Protein AF-A0A7J0B2N2-F1 (afdb_monomer_lite)

pLDDT: mean 73.16, std 15.09, range [34.22, 89.56]

Sequence (81 aa):
MIMWKYHTMMYADRYPIQFRQNMISGEIEMRVDDAMAKANGYADLNELKVLIAEHDPLMSIPEWLRVDDWDSPLRMPLNLN

Secondary structure (DSSP, 8-state):
---EEEEEEEETTTEEEEEEEETTT--EEEE-SHHHHHHTTSSSHHHHHHHHHHH-TT-PPPSEEEES-TT----TTTT--

Radius of gyration: 13.29 Å; chains: 1; bounding box: 36×23×31 Å

Foldseek 3Di:
DFDKDKDWDQDVVHATKIWIAGPPPRWIWTFQFQSVLVQLVHNGSVRVVVVCCVVPVPDDDDRIHIDPDPPDPPCPPSPGD

Structure (mmCIF, N/CA/C/O backbone):
data_AF-A0A7J0B2N2-F1
#
_entry.id   AF-A0A7J0B2N2-F1
#
loop_
_atom_site.group_PDB
_atom_site.id
_atom_site.type_symbol
_atom_site.label_atom_id
_atom_site.label_alt_id
_atom_site.label_comp_id
_atom_site.label_asym_id
_atom_site.label_entity_id
_atom_site.label_seq_id
_atom_site.pdbx_PDB_ins_code
_atom_site.Cartn_x
_atom_site.Cartn_y
_atom_site.Cartn_z
_atom_site.occupancy
_atom_site.B_iso_or_equiv
_atom_site.auth_seq_id
_atom_site.auth_comp_id
_atom_site.auth_asym_id
_atom_site.auth_atom_id
_atom_site.pdbx_PDB_model_num
ATOM 1 N N . MET A 1 1 ? -24.228 0.729 9.823 1.00 57.81 1 MET A N 1
ATOM 2 C CA . MET A 1 1 ? -23.458 1.789 9.140 1.00 57.81 1 MET A CA 1
ATOM 3 C C . MET A 1 1 ? -21.994 1.465 9.361 1.00 57.81 1 MET A C 1
ATOM 5 O O . MET A 1 1 ? -21.592 1.416 10.512 1.00 57.81 1 MET A O 1
ATOM 9 N N . ILE A 1 2 ? -21.248 1.106 8.314 1.00 68.44 2 ILE A N 1
ATOM 10 C CA . ILE A 1 2 ? -19.823 0.774 8.460 1.00 68.44 2 ILE A CA 1
ATOM 11 C C . ILE A 1 2 ? -19.071 2.085 8.692 1.00 68.44 2 ILE A C 1
ATOM 13 O O . ILE A 1 2 ? -19.196 3.010 7.890 1.00 68.44 2 ILE A O 1
ATOM 17 N N . MET A 1 3 ? -18.355 2.189 9.811 1.00 88.19 3 MET A N 1
ATOM 18 C CA . MET A 1 3 ? -17.599 3.387 10.169 1.00 88.19 3 MET A CA 1
ATOM 19 C C . MET A 1 3 ? -16.125 3.143 9.870 1.00 88.19 3 MET A C 1
ATOM 21 O O . MET A 1 3 ? -15.456 2.402 10.584 1.00 88.19 3 MET A O 1
ATOM 25 N N . TRP A 1 4 ? -15.637 3.764 8.801 1.00 89.56 4 TRP A N 1
ATOM 26 C CA . TRP A 1 4 ? -14.231 3.719 8.422 1.00 89.56 4 TRP A CA 1
ATOM 27 C C . TRP A 1 4 ? -13.483 4.907 9.017 1.00 89.56 4 TRP A C 1
ATOM 29 O O . TRP A 1 4 ? -13.906 6.054 8.860 1.00 89.56 4 TRP A O 1
ATOM 39 N N . LYS A 1 5 ? -12.353 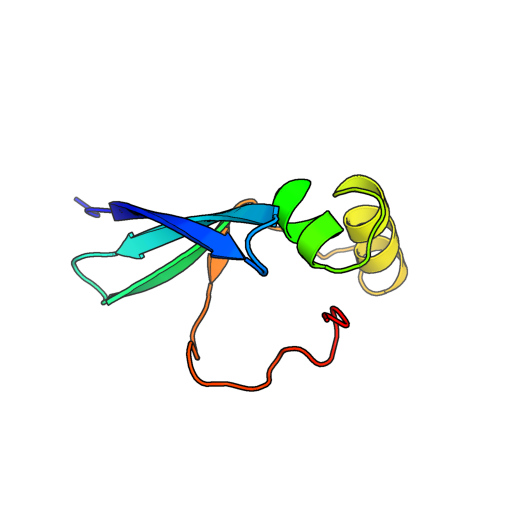4.637 9.668 1.00 87.00 5 LYS A N 1
ATOM 40 C CA . LYS A 1 5 ? -11.398 5.653 10.107 1.00 87.00 5 LYS A CA 1
ATOM 41 C C . LYS A 1 5 ? -10.197 5.647 9.173 1.00 87.00 5 LYS A C 1
ATOM 43 O O . LYS A 1 5 ? -9.595 4.602 8.958 1.00 87.00 5 LYS A O 1
ATOM 48 N N . TYR A 1 6 ? -9.856 6.805 8.620 1.00 88.31 6 TYR A N 1
ATOM 49 C CA . TYR A 1 6 ? -8.753 6.944 7.672 1.00 88.31 6 TYR A CA 1
ATOM 50 C C . TYR A 1 6 ? -7.479 7.400 8.376 1.00 88.31 6 TYR A C 1
ATOM 52 O O . TYR A 1 6 ? -7.514 8.260 9.257 1.00 88.31 6 TYR A O 1
ATOM 60 N N . HIS A 1 7 ? -6.359 6.831 7.954 1.00 83.81 7 HIS A N 1
ATOM 61 C CA . HIS A 1 7 ? -5.026 7.109 8.461 1.00 83.81 7 HIS A CA 1
ATOM 62 C C . HIS A 1 7 ? -4.074 7.320 7.285 1.00 83.81 7 HIS A C 1
ATOM 64 O O . HIS A 1 7 ? -4.241 6.702 6.237 1.00 83.81 7 HIS A O 1
ATOM 70 N N . THR A 1 8 ? -3.061 8.159 7.470 1.00 82.44 8 THR A N 1
ATOM 71 C CA . THR A 1 8 ? -1.959 8.304 6.515 1.00 82.44 8 THR A CA 1
ATOM 72 C C . THR A 1 8 ? -0.655 8.129 7.275 1.00 82.44 8 THR A C 1
ATOM 74 O O . THR A 1 8 ? -0.468 8.758 8.316 1.00 82.44 8 THR A O 1
ATOM 77 N N . MET A 1 9 ? 0.234 7.280 6.770 1.00 78.19 9 MET A N 1
ATOM 78 C CA . MET A 1 9 ? 1.548 7.017 7.354 1.00 78.19 9 MET A CA 1
ATOM 79 C C . MET A 1 9 ? 2.629 7.239 6.300 1.00 78.19 9 MET A C 1
ATOM 81 O O . MET A 1 9 ? 2.439 6.889 5.139 1.00 78.19 9 MET A O 1
ATOM 85 N N . MET A 1 10 ? 3.763 7.815 6.692 1.00 75.50 10 MET A N 1
ATOM 86 C CA . MET A 1 10 ? 4.911 7.959 5.798 1.00 75.50 10 MET A CA 1
ATOM 87 C C . MET A 1 10 ? 5.707 6.653 5.772 1.00 75.50 10 MET A C 1
ATOM 89 O O . MET A 1 10 ? 6.207 6.212 6.805 1.00 75.50 10 MET A O 1
ATOM 93 N N . TYR A 1 11 ? 5.833 6.042 4.597 1.00 66.38 11 TYR A N 1
ATOM 94 C CA . TYR A 1 11 ? 6.714 4.904 4.359 1.00 66.38 11 TYR A CA 1
ATOM 95 C C . TYR A 1 11 ? 8.102 5.389 3.950 1.00 66.38 11 TYR A C 1
ATOM 97 O O . TYR A 1 11 ? 8.228 6.207 3.031 1.00 66.38 11 TYR A O 1
ATOM 105 N N . ALA A 1 12 ? 9.131 4.892 4.643 1.00 67.38 12 ALA A N 1
ATOM 106 C CA . ALA A 1 12 ? 10.531 5.266 4.433 1.00 67.38 12 ALA A CA 1
ATOM 107 C C . ALA A 1 12 ? 10.757 6.794 4.370 1.00 67.38 12 ALA A C 1
ATOM 109 O O . ALA A 1 12 ? 11.589 7.268 3.597 1.00 67.38 12 ALA A O 1
ATOM 110 N N . ASP A 1 13 ? 9.956 7.563 5.120 1.00 72.06 13 ASP A N 1
ATOM 111 C CA . ASP A 1 13 ? 9.919 9.035 5.137 1.00 72.06 13 ASP A CA 1
ATOM 112 C C . ASP A 1 13 ? 9.677 9.714 3.773 1.00 72.06 13 ASP A C 1
ATOM 114 O O . ASP A 1 13 ? 9.854 10.925 3.634 1.00 72.06 13 ASP A O 1
ATOM 118 N N . ARG A 1 14 ? 9.253 8.961 2.749 1.00 67.06 14 ARG A N 1
ATOM 119 C CA . ARG A 1 14 ? 9.177 9.435 1.355 1.00 67.06 14 ARG A CA 1
ATOM 120 C C . ARG A 1 14 ? 7.783 9.370 0.759 1.00 67.06 14 ARG A C 1
ATOM 122 O O . ARG A 1 14 ? 7.410 10.271 0.012 1.00 67.06 14 ARG A O 1
ATOM 129 N N . TYR A 1 15 ? 7.017 8.333 1.081 1.00 66.88 15 TYR A N 1
ATOM 130 C CA . TYR A 1 15 ? 5.746 8.065 0.413 1.00 66.88 15 TYR A CA 1
ATOM 131 C C . TYR A 1 15 ? 4.597 8.043 1.424 1.00 66.88 15 TYR A C 1
ATOM 133 O O . TYR A 1 15 ? 4.621 7.217 2.337 1.00 66.88 15 TYR A O 1
ATOM 141 N N . PRO A 1 16 ? 3.591 8.927 1.302 1.00 75.69 16 PRO A N 1
ATOM 142 C CA . PRO A 1 16 ? 2.399 8.840 2.130 1.00 75.69 16 PRO A CA 1
ATOM 143 C C . PRO A 1 16 ? 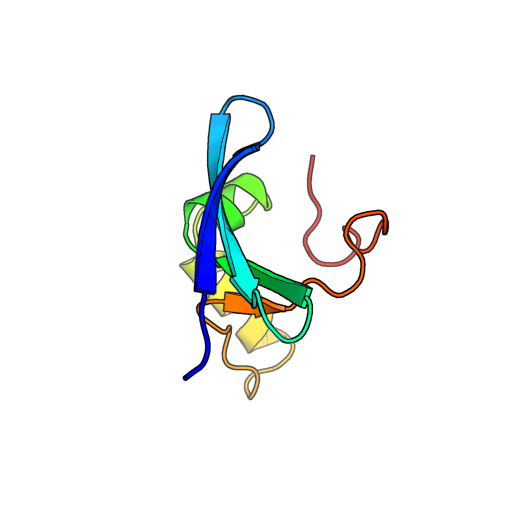1.554 7.642 1.682 1.00 75.69 16 PRO A C 1
ATOM 145 O O . PRO A 1 16 ? 1.065 7.617 0.556 1.00 75.69 16 PRO A O 1
ATOM 148 N N . ILE A 1 17 ? 1.360 6.668 2.568 1.00 78.94 17 ILE A N 1
ATOM 149 C CA . ILE A 1 17 ? 0.475 5.518 2.359 1.00 78.94 17 ILE A CA 1
ATOM 150 C C . ILE A 1 17 ? -0.806 5.733 3.162 1.00 78.94 17 ILE A C 1
ATOM 152 O O . ILE A 1 17 ? -0.760 6.029 4.360 1.00 78.94 17 ILE A O 1
ATOM 156 N N . GLN A 1 18 ? -1.955 5.593 2.501 1.00 84.94 18 GLN A N 1
ATOM 157 C CA . GLN A 1 18 ? -3.261 5.728 3.135 1.00 84.94 18 GLN A CA 1
ATOM 158 C C . GLN A 1 18 ? -3.793 4.366 3.591 1.00 84.94 18 GLN A C 1
ATOM 160 O O . GLN A 1 18 ? -3.738 3.383 2.858 1.00 84.94 18 GLN A O 1
ATOM 165 N N . PHE A 1 19 ? -4.372 4.333 4.785 1.00 84.12 19 PHE A N 1
ATOM 166 C CA . PHE A 1 19 ? -5.035 3.176 5.372 1.00 84.12 19 PHE A CA 1
ATOM 167 C C . PHE A 1 19 ? -6.453 3.549 5.790 1.00 84.12 19 PHE A C 1
ATOM 169 O O . PHE A 1 19 ? -6.731 4.705 6.127 1.00 84.12 19 PHE A O 1
ATOM 176 N N . ARG A 1 20 ? -7.350 2.568 5.817 1.00 87.25 20 ARG A N 1
ATOM 177 C CA . ARG A 1 20 ? -8.656 2.695 6.458 1.00 87.25 20 ARG A CA 1
ATOM 178 C C . ARG A 1 20 ? -8.899 1.524 7.395 1.00 87.25 20 ARG A C 1
ATOM 180 O O . ARG A 1 20 ? -8.622 0.384 7.049 1.00 87.25 20 ARG A O 1
ATOM 187 N N . GLN A 1 21 ? -9.421 1.825 8.575 1.00 84.25 21 GLN A N 1
ATOM 188 C CA . GLN A 1 21 ? -9.787 0.847 9.586 1.00 84.25 21 GLN A CA 1
ATOM 189 C C . GLN A 1 21 ? -11.304 0.811 9.740 1.00 84.25 21 GLN A C 1
ATOM 191 O O . GLN A 1 21 ? -11.938 1.847 9.957 1.00 84.25 21 GLN A O 1
ATOM 196 N N . ASN A 1 22 ? -11.889 -0.376 9.653 1.00 88.38 22 ASN A N 1
ATOM 197 C CA . ASN A 1 22 ? -13.277 -0.616 9.987 1.00 88.38 22 ASN A CA 1
ATOM 198 C C . ASN A 1 22 ? -13.398 -0.618 11.510 1.00 88.38 22 ASN A C 1
ATOM 200 O O . ASN A 1 22 ? -12.933 -1.534 12.182 1.00 88.38 22 ASN A O 1
ATOM 204 N N . MET A 1 23 ? -14.040 0.401 12.071 1.00 83.31 23 MET A N 1
ATOM 205 C CA . MET A 1 23 ? -14.165 0.559 13.522 1.00 83.31 23 MET A CA 1
ATOM 206 C C . MET A 1 23 ? -15.106 -0.473 14.169 1.00 83.31 23 MET A C 1
ATOM 208 O O . MET A 1 23 ? -15.225 -0.492 15.391 1.00 83.31 23 MET A O 1
ATOM 212 N N . ILE A 1 24 ? -15.794 -1.300 13.371 1.00 84.25 24 ILE A N 1
ATOM 213 C CA . ILE A 1 24 ? -16.720 -2.337 13.846 1.00 84.25 24 ILE A CA 1
ATOM 214 C C . ILE A 1 24 ? -16.064 -3.717 13.791 1.00 84.25 24 ILE A C 1
ATOM 216 O O . ILE A 1 24 ? -16.063 -4.426 14.792 1.00 84.25 24 ILE A O 1
ATOM 220 N N . SER A 1 25 ? -15.524 -4.107 12.632 1.00 84.56 25 SER A N 1
ATOM 221 C CA . SER A 1 25 ? -14.894 -5.424 12.445 1.00 84.56 25 SER A CA 1
ATOM 222 C C . SER A 1 25 ? -13.410 -5.444 12.819 1.00 84.56 25 SER A C 1
ATOM 224 O O . SER A 1 25 ? -12.846 -6.519 12.988 1.00 84.56 25 SER A O 1
ATOM 226 N N . GLY A 1 26 ? -12.768 -4.279 12.937 1.00 81.88 26 GLY A N 1
ATOM 227 C CA . GLY A 1 26 ? -11.323 -4.157 13.129 1.00 81.88 26 GLY A CA 1
ATOM 228 C C . GLY A 1 26 ? -10.503 -4.326 11.847 1.00 81.88 26 GLY A C 1
ATOM 229 O O . GLY A 1 26 ? -9.288 -4.173 11.908 1.00 81.88 26 GLY A O 1
ATOM 230 N N . GLU A 1 27 ? -11.137 -4.602 10.702 1.00 84.88 27 GLU A N 1
ATOM 231 C CA . GLU A 1 27 ? -10.459 -4.787 9.412 1.00 84.88 27 GLU A CA 1
ATOM 232 C C . GLU A 1 27 ? -9.643 -3.554 9.026 1.00 84.88 27 GLU A C 1
ATOM 234 O O . GLU A 1 27 ? -10.129 -2.425 9.117 1.00 84.88 27 GLU A O 1
ATOM 239 N N . ILE A 1 28 ? -8.417 -3.770 8.558 1.00 82.31 28 ILE A N 1
ATOM 240 C CA . ILE A 1 28 ? -7.552 -2.714 8.040 1.00 82.31 28 ILE A CA 1
ATOM 241 C C . ILE A 1 28 ? -7.364 -2.952 6.550 1.00 82.31 28 ILE A C 1
ATOM 243 O O . ILE A 1 28 ? -7.118 -4.071 6.108 1.00 82.31 28 ILE A O 1
ATOM 247 N N . GLU A 1 29 ? -7.464 -1.888 5.769 1.00 84.81 29 GLU A N 1
ATOM 248 C CA . GLU A 1 29 ? -7.172 -1.917 4.345 1.00 84.81 29 GLU A CA 1
ATOM 249 C C . GLU A 1 29 ? -6.192 -0.799 3.994 1.00 84.81 29 GLU A C 1
ATOM 251 O O . GLU A 1 29 ? -6.255 0.302 4.547 1.00 84.81 29 GLU A O 1
ATOM 256 N N . MET A 1 30 ? -5.284 -1.081 3.066 1.00 84.06 30 MET A N 1
ATOM 257 C CA . MET A 1 30 ? -4.308 -0.139 2.526 1.00 84.06 30 MET A CA 1
ATOM 258 C C . MET A 1 30 ? -4.761 0.320 1.144 1.00 84.06 30 MET A C 1
ATOM 260 O O . MET A 1 30 ? -5.212 -0.492 0.337 1.00 84.06 30 MET A O 1
ATOM 264 N N . ARG A 1 31 ? -4.624 1.612 0.848 1.00 85.62 31 ARG A N 1
ATOM 265 C CA . ARG A 1 31 ? -4.904 2.140 -0.484 1.00 85.62 31 ARG A CA 1
ATOM 266 C C . ARG A 1 31 ? -3.832 1.683 -1.465 1.00 85.62 31 ARG A C 1
ATOM 268 O O . ARG A 1 31 ? -2.643 1.840 -1.200 1.00 85.62 31 ARG A O 1
ATOM 275 N N . VAL A 1 32 ? -4.268 1.181 -2.612 1.00 83.94 32 VAL A N 1
ATOM 276 C CA . VAL A 1 32 ? -3.391 0.855 -3.735 1.00 83.94 32 VAL A CA 1
ATOM 277 C C . VAL A 1 32 ? -3.416 2.027 -4.713 1.00 83.94 32 VAL A C 1
ATOM 279 O O . VAL A 1 32 ? -4.392 2.249 -5.429 1.00 83.94 32 VAL A O 1
ATOM 282 N N . ASP A 1 33 ? -2.355 2.825 -4.702 1.00 84.06 33 ASP A N 1
ATOM 283 C CA . ASP A 1 33 ? -2.161 3.981 -5.578 1.00 84.06 33 ASP A CA 1
ATOM 284 C C . ASP A 1 33 ? -0.711 4.052 -6.089 1.00 84.06 33 ASP A C 1
ATOM 286 O O . ASP A 1 33 ? 0.104 3.175 -5.802 1.00 84.06 33 ASP A O 1
ATOM 290 N N . ASP A 1 34 ? -0.373 5.085 -6.865 1.00 84.50 34 ASP A N 1
ATOM 291 C CA . ASP A 1 34 ? 0.994 5.278 -7.370 1.00 84.50 34 ASP A CA 1
ATOM 292 C C . ASP A 1 34 ? 2.029 5.381 -6.247 1.00 84.50 34 ASP A C 1
ATOM 294 O O . ASP A 1 34 ? 3.181 4.997 -6.442 1.00 84.50 34 ASP A O 1
ATOM 298 N N . ALA A 1 35 ? 1.653 5.926 -5.085 1.00 78.88 35 ALA A N 1
ATOM 299 C CA . ALA A 1 35 ? 2.566 6.042 -3.958 1.00 78.88 35 ALA A CA 1
ATOM 300 C C . ALA A 1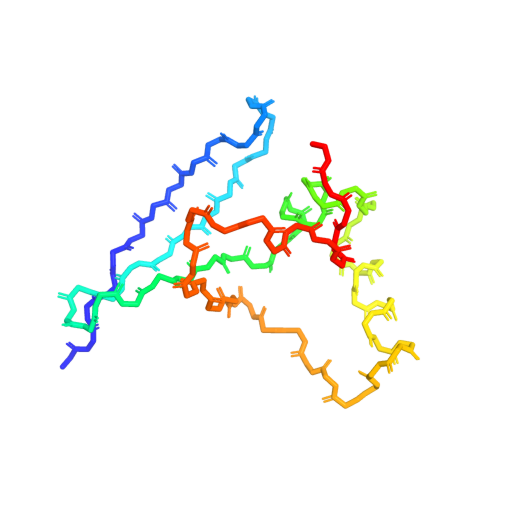 35 ? 2.841 4.663 -3.367 1.00 78.88 35 ALA A C 1
ATOM 302 O O . ALA A 1 35 ? 4.000 4.357 -3.120 1.00 78.88 35 ALA A O 1
ATOM 303 N N . MET A 1 36 ? 1.818 3.818 -3.221 1.00 79.00 36 MET A N 1
ATOM 304 C CA . MET A 1 36 ? 1.984 2.419 -2.836 1.00 79.00 36 MET A CA 1
ATOM 305 C C . MET A 1 36 ? 2.797 1.656 -3.884 1.00 79.00 36 MET A C 1
ATOM 307 O O . MET A 1 36 ? 3.740 0.983 -3.502 1.00 79.00 36 MET A O 1
ATOM 311 N N . ALA A 1 37 ? 2.532 1.811 -5.183 1.00 81.38 37 ALA A N 1
ATOM 312 C CA . ALA A 1 37 ? 3.291 1.135 -6.240 1.00 81.38 37 ALA A CA 1
ATOM 313 C C . ALA A 1 37 ? 4.776 1.550 -6.271 1.00 81.38 37 ALA A C 1
ATOM 315 O O . ALA A 1 37 ? 5.653 0.698 -6.361 1.00 81.38 37 ALA A O 1
ATOM 316 N N . LYS A 1 38 ? 5.075 2.843 -6.103 1.00 79.19 38 LYS A N 1
ATOM 317 C CA . LYS A 1 38 ? 6.452 3.367 -5.997 1.00 79.19 38 LYS A CA 1
ATOM 318 C C . LYS A 1 38 ? 7.139 2.960 -4.724 1.00 79.19 38 LYS A C 1
ATOM 320 O O . LYS A 1 38 ? 8.293 2.538 -4.735 1.00 79.19 38 LYS A O 1
ATOM 325 N N . ALA A 1 39 ? 6.398 3.071 -3.631 1.00 74.88 39 ALA A N 1
ATOM 326 C CA . ALA A 1 39 ? 6.820 2.527 -2.373 1.00 74.88 39 ALA A CA 1
ATOM 327 C C . ALA A 1 39 ? 7.011 1.032 -2.476 1.00 74.88 39 ALA A C 1
ATOM 329 O O . ALA A 1 39 ? 7.743 0.658 -1.573 1.00 74.88 39 ALA A O 1
ATOM 330 N N . ASN A 1 40 ? 6.406 0.344 -3.508 1.00 72.62 40 ASN A N 1
ATOM 331 C CA . ASN A 1 40 ? 6.465 -1.037 -4.103 1.00 72.62 40 ASN A CA 1
ATOM 332 C C . ASN A 1 40 ? 7.581 -1.344 -5.138 1.00 72.62 40 ASN A C 1
ATOM 334 O O . ASN A 1 40 ? 7.718 -2.469 -5.604 1.00 72.62 40 ASN A O 1
ATOM 338 N N . GLY A 1 41 ? 8.473 -0.383 -5.407 1.00 78.00 41 GLY A N 1
ATOM 339 C CA . GLY A 1 41 ? 9.626 -0.592 -6.285 1.00 78.00 41 GLY A CA 1
ATOM 340 C C . GLY A 1 41 ? 9.250 -0.559 -7.766 1.00 78.00 41 GLY A C 1
ATOM 341 O O . GLY A 1 41 ? 10.127 -0.669 -8.619 1.00 78.00 41 GLY A O 1
ATOM 342 N N . TYR A 1 42 ? 7.966 -0.346 -8.056 1.00 82.31 42 TYR A N 1
ATOM 343 C CA . TYR A 1 42 ? 7.429 -0.089 -9.382 1.00 82.31 42 TYR A CA 1
ATOM 344 C C . TYR A 1 42 ? 7.535 1.407 -9.714 1.00 82.31 42 TYR A C 1
ATOM 346 O O . TYR A 1 42 ? 7.582 2.269 -8.838 1.00 82.31 42 TYR A O 1
ATOM 354 N N . ALA A 1 43 ? 7.563 1.753 -10.992 1.00 83.19 43 ALA A N 1
ATOM 355 C CA . ALA A 1 43 ? 7.572 3.123 -11.477 1.00 83.19 43 ALA A CA 1
ATOM 356 C C . ALA A 1 43 ? 6.252 3.843 -11.165 1.00 83.19 43 ALA A C 1
ATOM 358 O O . ALA A 1 43 ? 6.262 5.022 -10.794 1.00 83.19 43 ALA A O 1
ATOM 359 N N . ASP A 1 44 ? 5.125 3.141 -11.299 1.00 85.38 44 ASP A N 1
ATOM 360 C CA . ASP A 1 44 ? 3.775 3.635 -11.033 1.00 85.38 44 ASP A CA 1
ATOM 361 C C . ASP A 1 44 ? 2.762 2.484 -10.859 1.00 85.38 44 ASP A C 1
ATOM 363 O O . ASP A 1 44 ? 3.091 1.298 -10.957 1.00 85.38 44 ASP A O 1
ATOM 367 N N . LEU A 1 45 ? 1.504 2.836 -10.576 1.00 85.06 45 LEU A N 1
ATOM 368 C CA . LEU A 1 45 ? 0.408 1.880 -10.441 1.00 85.06 45 LEU A CA 1
ATOM 369 C C . LEU A 1 45 ? 0.108 1.142 -11.750 1.00 85.06 45 LEU A C 1
ATOM 371 O O . LEU A 1 45 ? -0.435 0.039 -11.713 1.00 85.06 45 LEU A O 1
ATOM 375 N N . ASN A 1 46 ? 0.404 1.738 -12.906 1.00 87.94 46 ASN A N 1
ATOM 376 C CA . ASN A 1 46 ? 0.151 1.112 -14.194 1.00 87.94 46 ASN A CA 1
ATOM 377 C C . ASN A 1 46 ? 1.121 -0.049 -14.445 1.00 87.94 46 ASN A C 1
ATOM 379 O O . ASN A 1 46 ? 0.681 -1.098 -14.899 1.00 87.94 46 ASN A O 1
ATOM 383 N N . GLU A 1 47 ? 2.397 0.086 -14.083 1.00 84.56 47 GLU A N 1
ATOM 384 C CA . GLU A 1 47 ? 3.355 -1.025 -14.130 1.00 84.56 47 GLU A CA 1
ATOM 385 C C . GLU A 1 47 ? 2.922 -2.183 -13.221 1.00 84.56 47 GLU A C 1
ATOM 387 O O . GLU A 1 47 ? 2.867 -3.331 -13.665 1.00 84.56 47 GLU A O 1
ATOM 392 N N . LEU A 1 48 ? 2.510 -1.881 -11.985 1.00 81.12 48 LEU A N 1
ATOM 393 C CA . LEU A 1 48 ? 1.953 -2.883 -11.071 1.00 81.12 48 LEU A CA 1
ATOM 394 C C . LEU A 1 48 ? 0.703 -3.565 -11.667 1.00 81.12 48 LEU A C 1
ATOM 396 O O . LEU A 1 48 ? 0.546 -4.782 -11.563 1.00 81.12 48 LEU A O 1
ATOM 400 N N . LYS A 1 49 ? -0.171 -2.798 -12.332 1.00 82.19 49 LYS A N 1
ATOM 401 C CA . LYS A 1 49 ? -1.354 -3.319 -13.040 1.00 82.19 49 LYS A CA 1
ATOM 402 C C . LYS A 1 49 ? -1.009 -4.244 -14.189 1.00 82.19 49 LYS A C 1
ATOM 404 O O . LYS A 1 49 ? -1.656 -5.277 -14.332 1.00 82.19 49 LYS A O 1
ATOM 409 N N . VAL A 1 50 ? -0.011 -3.884 -14.985 1.00 84.75 50 VAL A N 1
ATOM 410 C CA . VAL A 1 50 ? 0.449 -4.706 -16.104 1.00 84.75 50 VAL A CA 1
ATOM 411 C C . VAL A 1 50 ? 1.011 -6.027 -15.588 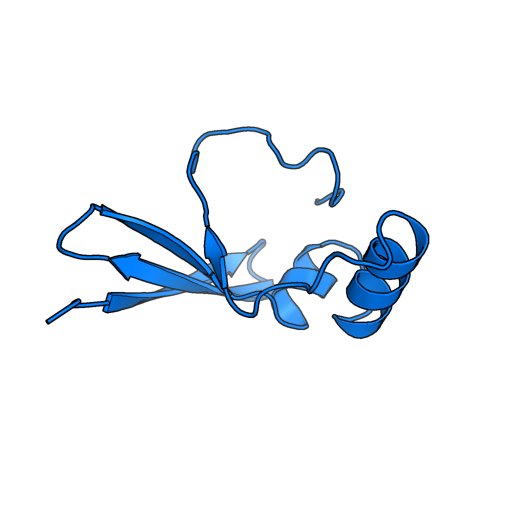1.00 84.75 50 VAL A C 1
ATOM 413 O O . VAL A 1 50 ? 0.571 -7.073 -16.049 1.00 84.75 50 VAL A O 1
ATOM 416 N N . LEU A 1 51 ? 1.881 -6.000 -14.575 1.00 81.31 51 LEU A N 1
ATOM 417 C CA . LEU A 1 51 ? 2.454 -7.219 -13.993 1.00 81.31 51 LEU A CA 1
ATOM 418 C C . LEU A 1 51 ? 1.388 -8.156 -13.420 1.00 81.31 51 LEU A C 1
ATOM 420 O O . LEU A 1 51 ? 1.421 -9.361 -13.662 1.00 81.31 51 LEU A O 1
ATOM 424 N N . ILE A 1 52 ? 0.412 -7.619 -12.684 1.00 74.69 52 ILE A N 1
ATOM 425 C CA . ILE A 1 52 ? -0.682 -8.441 -12.158 1.00 74.69 52 ILE A CA 1
ATOM 426 C C . ILE A 1 52 ? -1.520 -9.011 -13.302 1.00 74.69 52 ILE A C 1
ATOM 428 O O . ILE A 1 52 ? -1.825 -10.195 -13.267 1.00 74.69 52 ILE A O 1
ATOM 432 N N . ALA A 1 53 ? -1.823 -8.233 -14.343 1.00 79.69 53 ALA A N 1
ATOM 433 C CA . ALA A 1 53 ? -2.572 -8.727 -15.496 1.00 79.69 53 ALA A CA 1
ATOM 434 C C . ALA A 1 53 ? -1.812 -9.797 -16.309 1.00 79.69 53 ALA A C 1
ATOM 436 O O . ALA A 1 53 ? -2.442 -10.669 -16.904 1.00 79.69 53 ALA A O 1
ATOM 437 N N . GLU A 1 54 ? -0.477 -9.756 -16.339 1.00 80.81 54 GLU A N 1
ATOM 438 C CA . GLU A 1 54 ? 0.354 -10.783 -16.983 1.00 80.81 54 GLU A CA 1
ATOM 439 C C . GLU A 1 54 ? 0.324 -12.117 -16.226 1.00 80.81 54 GLU A C 1
ATOM 441 O O . GLU A 1 54 ? 0.292 -13.182 -16.846 1.00 80.81 54 GLU A O 1
ATOM 446 N N . HIS A 1 55 ? 0.319 -12.070 -14.893 1.00 74.88 55 HIS A N 1
ATOM 447 C CA . HIS A 1 55 ? 0.304 -13.263 -14.045 1.00 74.88 55 HIS A CA 1
ATOM 448 C C . HIS A 1 55 ? -1.109 -13.795 -13.765 1.00 74.88 55 HIS A C 1
ATOM 450 O O . HIS A 1 55 ? -1.306 -15.009 -13.698 1.00 74.88 55 HIS A O 1
ATOM 456 N N . ASP A 1 56 ? -2.082 -12.901 -13.616 1.00 72.81 56 ASP A N 1
ATOM 457 C CA . ASP A 1 56 ? -3.493 -13.193 -13.381 1.00 72.81 56 ASP A CA 1
ATOM 458 C C . ASP A 1 56 ? -4.385 -12.154 -14.098 1.00 72.81 56 ASP A C 1
ATOM 460 O O . ASP A 1 56 ? -4.795 -11.144 -13.517 1.00 72.81 56 ASP A O 1
ATOM 464 N N . PRO A 1 57 ? -4.731 -12.391 -15.376 1.00 69.75 57 PRO A N 1
ATOM 465 C CA . PRO A 1 57 ? -5.497 -11.443 -16.187 1.00 69.75 57 PRO A CA 1
ATOM 466 C C . PRO A 1 57 ? -6.940 -11.230 -15.708 1.00 69.75 57 PRO A C 1
ATOM 468 O O . PRO A 1 57 ? -7.611 -10.314 -16.186 1.00 69.75 57 PRO A O 1
ATOM 471 N N . LEU A 1 58 ? -7.442 -12.065 -14.792 1.00 76.81 58 LEU A N 1
ATOM 472 C CA . LEU A 1 58 ? -8.770 -11.908 -14.195 1.00 76.81 58 LEU A CA 1
ATOM 473 C C . LEU A 1 58 ? -8.717 -11.132 -12.871 1.00 76.81 58 LEU A C 1
ATOM 475 O O . LEU A 1 58 ? -9.767 -10.735 -12.354 1.00 76.81 58 LEU A O 1
ATOM 479 N N . MET A 1 59 ? -7.520 -10.883 -12.333 1.00 68.25 59 MET A N 1
ATOM 480 C CA . MET A 1 59 ? -7.341 -10.155 -11.087 1.00 68.25 59 MET A CA 1
ATOM 481 C C . MET A 1 59 ? -7.447 -8.643 -11.310 1.00 68.25 59 MET A C 1
ATOM 483 O O . MET A 1 59 ? -6.540 -7.967 -11.789 1.00 68.25 59 MET A O 1
ATOM 487 N N . SER A 1 60 ? -8.578 -8.085 -10.885 1.00 66.19 60 SER A N 1
ATOM 488 C CA . SER A 1 60 ? -8.741 -6.645 -10.694 1.00 66.19 60 SER A CA 1
ATOM 489 C C . SER A 1 60 ? -7.954 -6.204 -9.460 1.00 66.19 60 SER A C 1
ATOM 491 O O . SER A 1 60 ? -8.299 -6.606 -8.349 1.00 66.19 60 SER A O 1
ATOM 493 N N . ILE A 1 61 ? -6.968 -5.319 -9.622 1.00 67.75 61 ILE A N 1
ATOM 494 C CA . ILE A 1 61 ? -6.325 -4.668 -8.473 1.00 67.75 61 ILE A CA 1
ATOM 495 C C . ILE A 1 61 ? -7.352 -3.787 -7.759 1.00 67.75 61 ILE A C 1
ATOM 497 O O . ILE A 1 61 ? -7.864 -2.840 -8.367 1.00 67.75 61 ILE A O 1
ATOM 501 N N . PRO A 1 62 ? -7.672 -4.076 -6.489 1.00 70.88 62 PRO A N 1
ATOM 502 C CA . PRO A 1 62 ? -8.630 -3.280 -5.746 1.00 70.88 62 PRO A CA 1
ATOM 503 C C . PRO A 1 62 ? -8.018 -1.925 -5.370 1.00 70.88 62 PRO A C 1
ATOM 505 O O . PRO A 1 62 ? -6.821 -1.822 -5.121 1.00 70.88 62 PRO A O 1
ATOM 508 N N . GLU A 1 63 ? -8.845 -0.882 -5.262 1.00 80.94 63 GLU A N 1
ATOM 509 C CA . GLU A 1 63 ? -8.402 0.428 -4.747 1.00 80.94 63 GLU A CA 1
ATOM 510 C C . GLU A 1 63 ? -7.935 0.352 -3.286 1.00 80.94 63 GLU A C 1
ATOM 512 O O . GLU A 1 63 ? -7.125 1.166 -2.842 1.00 80.94 63 GLU A O 1
ATOM 517 N N . TRP A 1 64 ? -8.461 -0.624 -2.542 1.00 83.19 64 TRP A N 1
ATOM 518 C CA . TRP A 1 64 ? -8.122 -0.913 -1.157 1.00 83.19 64 TRP A CA 1
ATOM 519 C C . TRP A 1 64 ? -7.836 -2.404 -1.016 1.00 83.19 64 TRP A C 1
ATOM 521 O O . TRP A 1 64 ? -8.703 -3.233 -1.286 1.00 83.19 64 TRP A O 1
ATOM 531 N N . LEU A 1 65 ? -6.619 -2.743 -0.605 1.00 81.31 65 LEU A N 1
ATOM 532 C CA . LEU A 1 65 ? -6.208 -4.112 -0.339 1.00 81.31 65 LEU A CA 1
ATOM 533 C C . LEU A 1 65 ? -6.338 -4.389 1.158 1.00 81.31 65 LEU A C 1
ATOM 535 O O . LEU A 1 65 ? -5.788 -3.654 1.981 1.00 81.31 65 LEU A O 1
ATOM 539 N N . ARG A 1 66 ? -7.062 -5.452 1.512 1.00 78.44 66 ARG A N 1
ATOM 540 C CA . ARG A 1 66 ? -7.204 -5.903 2.897 1.00 78.44 66 ARG A CA 1
ATOM 541 C C . ARG A 1 66 ? -5.860 -6.373 3.450 1.00 78.44 66 ARG A C 1
ATOM 543 O O . ARG A 1 66 ? -5.162 -7.160 2.818 1.00 78.44 66 ARG A O 1
ATOM 550 N N . VAL A 1 67 ? -5.514 -5.865 4.629 1.00 69.81 67 VAL A N 1
ATOM 551 C CA . VAL A 1 67 ? -4.284 -6.177 5.357 1.00 69.81 67 VAL A CA 1
ATOM 552 C C . VAL A 1 67 ? -4.677 -6.976 6.592 1.00 69.81 67 VAL A C 1
ATOM 554 O O . VAL A 1 67 ? -5.045 -6.408 7.617 1.00 69.81 67 VAL A O 1
ATOM 557 N N . ASP A 1 68 ? -4.640 -8.302 6.482 1.00 64.50 68 ASP A N 1
ATOM 558 C CA . ASP A 1 68 ? -5.004 -9.194 7.591 1.00 64.50 68 ASP A CA 1
ATOM 559 C C . ASP A 1 68 ? -3.883 -9.365 8.629 1.00 64.50 68 ASP A C 1
ATOM 561 O O . ASP A 1 68 ? -4.146 -9.832 9.733 1.00 64.50 68 ASP A O 1
ATOM 565 N N . ASP A 1 69 ? -2.647 -8.972 8.305 1.00 53.41 69 ASP A N 1
ATOM 566 C CA . ASP A 1 69 ? -1.468 -9.350 9.087 1.00 53.41 69 ASP A CA 1
ATOM 567 C C . ASP A 1 69 ? -0.428 -8.206 9.089 1.00 53.41 69 ASP A C 1
ATOM 569 O O . ASP A 1 69 ? 0.548 -8.197 8.338 1.00 53.41 69 ASP A O 1
ATOM 573 N N . TRP A 1 70 ? -0.691 -7.171 9.898 1.00 51.38 70 TRP A N 1
ATOM 574 C CA . TRP A 1 70 ? 0.117 -5.937 9.990 1.00 51.38 70 TRP A CA 1
ATOM 575 C C . TRP A 1 70 ? 1.564 -6.183 10.460 1.00 51.38 70 TRP A C 1
ATOM 577 O O . TRP A 1 70 ? 2.460 -5.413 10.120 1.00 51.38 70 TRP A O 1
ATOM 587 N N . ASP A 1 71 ? 1.797 -7.275 11.194 1.00 42.91 71 ASP A N 1
ATOM 588 C CA . ASP A 1 71 ? 3.121 -7.718 11.661 1.00 42.91 71 ASP A CA 1
ATOM 589 C C . ASP A 1 71 ? 3.799 -8.728 10.711 1.00 42.91 71 ASP A C 1
ATOM 591 O O . ASP A 1 71 ? 4.882 -9.241 11.001 1.00 42.91 71 ASP A O 1
ATOM 595 N N . SER A 1 72 ? 3.182 -9.042 9.567 1.00 37.41 72 SER A N 1
ATOM 596 C CA . SER A 1 72 ? 3.588 -10.185 8.751 1.00 37.41 72 SER A CA 1
ATOM 597 C C . SER A 1 72 ? 4.513 -9.815 7.593 1.00 37.41 72 SER A C 1
ATOM 599 O O . SER A 1 72 ? 4.231 -8.887 6.829 1.00 37.41 72 SER A O 1
ATOM 601 N N . PRO A 1 73 ? 5.587 -10.589 7.366 1.00 41.56 73 PRO A N 1
ATOM 602 C CA . PRO A 1 73 ? 6.534 -10.424 6.267 1.00 41.56 73 PRO A CA 1
ATOM 603 C C . PRO A 1 73 ? 5.966 -10.826 4.888 1.00 41.56 73 PRO A C 1
ATOM 605 O O . PRO A 1 73 ? 6.720 -11.237 4.008 1.00 41.56 73 PRO A O 1
ATOM 608 N N . LEU A 1 74 ? 4.663 -10.652 4.629 1.00 43.88 74 LEU A N 1
ATOM 609 C CA . LEU A 1 74 ? 4.017 -10.874 3.319 1.00 43.88 74 LEU A CA 1
ATOM 610 C C . LEU A 1 74 ? 4.465 -9.880 2.218 1.00 43.88 74 LEU A C 1
ATOM 612 O O . LEU A 1 74 ? 3.908 -9.851 1.125 1.00 43.88 74 LEU A O 1
ATOM 616 N N . ARG A 1 75 ? 5.559 -9.149 2.464 1.00 49.00 75 ARG A N 1
ATOM 617 C CA . ARG A 1 75 ? 6.386 -8.388 1.513 1.00 49.00 75 ARG A CA 1
ATOM 618 C C . ARG A 1 75 ? 6.981 -9.203 0.347 1.00 49.00 75 ARG A C 1
ATOM 620 O O . ARG A 1 75 ? 7.704 -8.630 -0.460 1.00 49.00 75 ARG A O 1
ATOM 627 N N 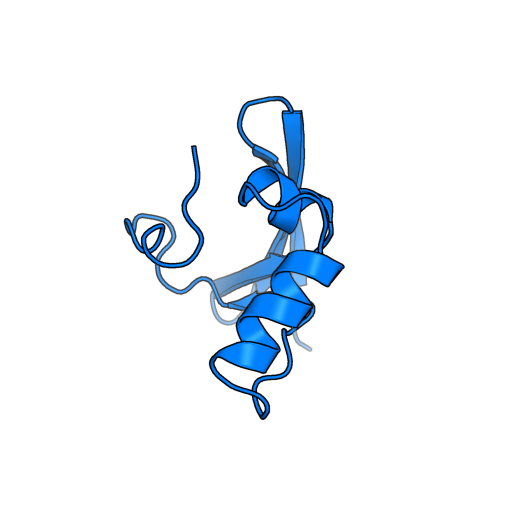. MET A 1 76 ? 6.751 -10.508 0.224 1.00 38.59 76 MET A N 1
ATOM 628 C CA . MET A 1 76 ? 7.506 -11.321 -0.742 1.00 38.59 76 MET A CA 1
ATOM 629 C C . MET A 1 76 ? 7.071 -11.240 -2.224 1.00 38.59 76 MET A C 1
ATOM 631 O O . MET A 1 76 ? 7.951 -11.417 -3.062 1.00 38.59 76 MET A O 1
ATOM 635 N N . PRO A 1 77 ? 5.815 -10.925 -2.611 1.00 45.03 77 PRO A N 1
ATOM 636 C CA . PRO A 1 77 ? 5.477 -10.780 -4.035 1.00 45.03 77 PRO A CA 1
ATOM 637 C C . PRO A 1 77 ? 5.662 -9.362 -4.600 1.00 45.03 77 PRO A C 1
ATOM 639 O O . PRO A 1 77 ? 5.808 -9.218 -5.807 1.00 45.03 77 PRO A O 1
ATOM 642 N N . LEU A 1 78 ? 5.657 -8.321 -3.758 1.00 43.84 78 LEU A N 1
ATOM 643 C CA . LEU A 1 78 ? 5.675 -6.909 -4.193 1.00 43.84 78 LEU A CA 1
ATOM 644 C C . LEU A 1 78 ? 7.019 -6.202 -3.913 1.00 43.84 78 LEU A C 1
ATOM 646 O O . LEU A 1 78 ? 7.080 -4.984 -3.854 1.00 43.84 78 LEU A O 1
ATOM 650 N N . ASN A 1 79 ? 8.071 -7.003 -3.699 1.00 34.22 79 ASN A N 1
ATOM 651 C CA . ASN A 1 79 ? 9.468 -6.673 -3.395 1.00 34.22 79 ASN A CA 1
ATOM 652 C C . ASN A 1 79 ? 9.760 -5.231 -2.973 1.00 34.22 79 ASN A C 1
ATOM 654 O O . ASN A 1 79 ? 10.233 -4.420 -3.777 1.00 34.22 79 ASN A O 1
ATOM 658 N N . LEU A 1 80 ? 9.598 -4.987 -1.668 1.00 35.97 80 LEU A N 1
ATOM 659 C CA . LEU A 1 80 ? 9.883 -3.692 -1.097 1.00 35.97 80 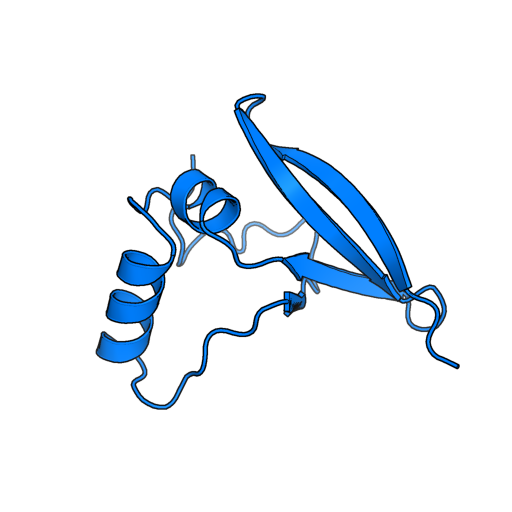LEU A CA 1
ATOM 660 C C . LEU A 1 80 ? 10.945 -3.478 -0.067 1.00 35.97 80 LEU A C 1
ATOM 662 O O . LEU A 1 80 ? 10.804 -3.920 1.073 1.00 35.97 80 LEU A O 1
ATOM 666 N N . ASN A 1 81 ? 11.890 -2.625 -0.469 1.00 35.41 81 ASN A N 1
ATOM 667 C CA . ASN A 1 81 ? 12.781 -1.876 0.396 1.00 35.41 81 ASN A CA 1
ATOM 668 C C . ASN A 1 81 ? 12.059 -0.702 1.047 1.00 35.41 81 ASN A C 1
ATOM 670 O O . ASN A 1 81 ? 11.733 0.281 0.351 1.00 35.41 81 ASN A O 1
#